Protein AF-A0AAC9RSQ3-F1 (afdb_monomer_lite)

Foldseek 3Di:
DVVVVVVVVVVVVVVVVVVVVVLVVLVVQLVVLVVVCVVPVVSSVVSNVVSVVVNVVVVVVVVCVVVVVD

pLDDT: mean 85.01, std 7.06, range [52.03, 91.94]

Secondary structure (DSSP, 8-state):
-HHHHHHHHHHHHHHHHHHHHHHHHHHHHHHHHHHHHTT-HHHHHHHHHHHHHHHHHHHHHHHHHHTT--

Sequence (70 aa):
MEEKGKALKVWAWVFIVLTVAVPLFGIGSIICGNKYKKYHPEKGAKLVKIATIVLIISVVMYFLRYTGLI

Radius of gyration: 17.1 Å; chains: 1; bounding box: 38×30×42 Å

Organism: NCBI:txid155085

Structure (mmCIF, N/CA/C/O backbone):
data_AF-A0AAC9RSQ3-F1
#
_entry.id   AF-A0AAC9RSQ3-F1
#
loop_
_atom_site.group_PDB
_atom_site.id
_atom_site.type_symbol
_atom_site.label_atom_id
_atom_site.label_alt_id
_atom_site.label_comp_id
_atom_site.label_asym_id
_atom_site.label_entity_id
_atom_site.label_seq_id
_atom_site.pdbx_PDB_ins_code
_atom_site.Cartn_x
_atom_site.Cartn_y
_atom_site.Cartn_z
_atom_site.occupancy
_atom_site.B_iso_or_equiv
_atom_site.auth_seq_id
_atom_site.auth_comp_id
_atom_site.auth_asym_id
_atom_site.auth_atom_id
_atom_site.pdbx_PDB_model_num
ATOM 1 N N . MET A 1 1 ? 22.987 -17.389 -21.291 1.00 52.03 1 MET A N 1
ATOM 2 C CA . MET A 1 1 ? 22.072 -16.221 -21.316 1.00 52.03 1 MET A CA 1
ATOM 3 C C . MET A 1 1 ? 20.608 -16.604 -21.073 1.00 52.03 1 MET A C 1
ATOM 5 O O . MET A 1 1 ? 19.879 -15.783 -20.533 1.00 52.03 1 MET A O 1
ATOM 9 N N . GLU A 1 2 ? 20.200 -17.844 -21.365 1.00 61.62 2 GLU A N 1
ATOM 10 C CA . GLU A 1 2 ? 18.837 -18.369 -21.147 1.00 61.62 2 GLU A CA 1
ATOM 11 C C . GLU A 1 2 ? 18.368 -18.351 -19.676 1.00 61.62 2 GLU A C 1
ATOM 13 O O . GLU A 1 2 ? 17.283 -17.861 -19.367 1.00 61.62 2 GLU A O 1
ATOM 18 N N . GLU A 1 3 ? 19.227 -18.784 -18.746 1.00 66.06 3 GLU A N 1
ATOM 19 C CA . GLU A 1 3 ? 18.941 -18.798 -17.299 1.00 66.06 3 GLU A CA 1
ATOM 20 C C . GLU A 1 3 ? 18.655 -17.399 -16.725 1.00 66.06 3 GLU A C 1
ATOM 22 O O . GLU A 1 3 ? 17.728 -17.216 -15.935 1.00 66.06 3 GLU A O 1
ATOM 27 N N . LYS A 1 4 ? 19.403 -16.377 -17.171 1.00 71.31 4 LYS A N 1
ATOM 28 C CA . LYS A 1 4 ? 19.221 -14.992 -16.702 1.00 71.31 4 LYS A CA 1
ATOM 29 C C . LYS A 1 4 ? 17.895 -14.392 -17.175 1.00 71.31 4 LYS A C 1
ATOM 31 O O . LYS A 1 4 ? 17.254 -13.674 -16.411 1.00 71.31 4 LYS A O 1
ATOM 36 N N . GLY A 1 5 ? 17.455 -14.719 -18.392 1.00 77.81 5 GLY A N 1
ATOM 37 C CA . GLY A 1 5 ? 16.143 -14.306 -18.901 1.00 77.81 5 GLY A CA 1
ATOM 38 C C . GLY A 1 5 ? 14.988 -14.963 -18.139 1.00 77.81 5 GLY A C 1
ATOM 39 O O . GLY A 1 5 ? 13.998 -14.305 -17.812 1.00 77.81 5 GLY A O 1
ATOM 40 N N . LYS A 1 6 ? 15.141 -16.242 -17.777 1.00 82.38 6 LYS A N 1
ATOM 41 C CA . LYS A 1 6 ? 14.150 -16.983 -16.985 1.00 82.38 6 LYS A CA 1
ATOM 42 C C . LYS A 1 6 ? 14.022 -16.419 -15.566 1.00 82.38 6 LYS A C 1
ATOM 44 O O . LYS A 1 6 ? 12.905 -16.190 -15.106 1.00 82.38 6 LYS A O 1
ATOM 49 N N . ALA A 1 7 ? 15.146 -16.112 -14.917 1.00 84.81 7 ALA A N 1
ATOM 50 C CA . ALA A 1 7 ? 15.160 -15.447 -13.616 1.00 84.81 7 ALA A CA 1
ATOM 51 C C . ALA A 1 7 ? 14.495 -14.062 -13.677 1.00 84.81 7 ALA A C 1
ATOM 53 O O . ALA A 1 7 ? 13.629 -13.765 -12.856 1.00 84.81 7 ALA A O 1
ATOM 54 N N . LEU A 1 8 ? 14.826 -13.240 -14.680 1.00 87.25 8 LEU A N 1
ATOM 55 C CA . LEU A 1 8 ? 14.241 -11.904 -14.839 1.00 87.25 8 LEU A CA 1
ATOM 56 C C . LEU A 1 8 ? 12.714 -11.954 -15.000 1.00 87.25 8 LEU A C 1
ATOM 58 O O . LEU A 1 8 ? 12.008 -11.149 -14.397 1.00 87.25 8 LEU A O 1
ATOM 62 N N . LYS A 1 9 ? 12.195 -12.934 -15.750 1.00 86.44 9 LYS A N 1
ATOM 63 C CA . LYS A 1 9 ? 10.749 -13.153 -15.904 1.00 86.44 9 LYS A CA 1
ATOM 64 C C . LYS A 1 9 ? 10.070 -13.498 -14.574 1.00 86.44 9 LYS A C 1
ATOM 66 O O . LYS A 1 9 ? 9.000 -12.967 -14.286 1.00 86.44 9 LYS A O 1
ATOM 71 N N . VAL A 1 10 ? 10.684 -14.362 -13.763 1.00 91.94 10 VAL A N 1
ATOM 72 C CA . VAL A 1 10 ? 10.162 -14.717 -12.431 1.00 91.94 10 VAL A CA 1
ATOM 73 C C . VAL A 1 10 ? 10.146 -13.492 -11.521 1.00 91.94 10 VAL A C 1
ATOM 75 O O . VAL A 1 10 ? 9.121 -13.203 -10.909 1.00 91.94 10 VAL A O 1
ATOM 78 N N . TRP A 1 11 ? 11.237 -12.727 -11.485 1.00 89.50 11 TRP A N 1
ATOM 79 C CA . TRP A 1 11 ? 11.317 -11.498 -10.695 1.00 89.50 11 TRP A CA 1
ATOM 80 C C . TRP A 1 11 ? 10.286 -10.457 -11.131 1.00 89.50 11 TRP A C 1
ATOM 82 O O . TRP A 1 11 ? 9.601 -9.894 -10.281 1.00 89.50 11 TRP A O 1
ATOM 92 N N . ALA A 1 12 ? 10.107 -10.244 -12.436 1.00 88.44 12 ALA A N 1
ATOM 93 C CA . ALA A 1 12 ? 9.072 -9.352 -12.954 1.00 88.44 12 ALA A CA 1
ATOM 94 C C . ALA A 1 12 ? 7.669 -9.778 -12.491 1.00 88.44 12 ALA A C 1
ATOM 96 O O 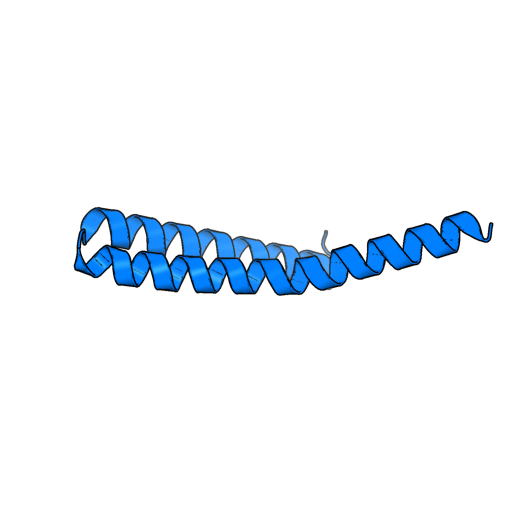. ALA A 1 12 ? 6.879 -8.938 -12.066 1.00 88.44 12 ALA A O 1
ATOM 97 N N . TRP A 1 13 ? 7.376 -11.081 -12.502 1.00 91.38 13 TRP A N 1
ATOM 98 C CA . TRP A 1 13 ? 6.099 -11.600 -12.014 1.00 91.38 13 TRP A CA 1
ATOM 99 C C . TRP A 1 13 ? 5.905 -11.376 -10.512 1.00 91.38 13 TRP A C 1
ATOM 101 O O . TRP A 1 13 ? 4.840 -10.928 -10.090 1.00 91.38 13 TRP A O 1
ATOM 111 N N . VAL A 1 14 ? 6.950 -11.607 -9.711 1.00 89.69 14 VAL A N 1
ATOM 112 C CA . VAL A 1 14 ? 6.940 -11.308 -8.271 1.00 89.69 14 VAL A CA 1
ATOM 113 C C . VAL A 1 14 ? 6.654 -9.827 -8.030 1.00 89.69 14 VAL A C 1
ATOM 115 O O . VAL A 1 14 ? 5.804 -9.507 -7.201 1.00 89.69 14 VAL A O 1
ATOM 118 N N . PHE A 1 15 ? 7.294 -8.924 -8.778 1.00 85.38 15 PHE A N 1
ATOM 119 C CA . PHE A 1 15 ? 7.036 -7.490 -8.656 1.00 85.38 15 PHE A CA 1
ATOM 120 C C . PHE A 1 15 ? 5.592 -7.131 -9.005 1.00 85.38 15 PHE A C 1
ATOM 122 O O . PHE A 1 15 ? 4.980 -6.391 -8.241 1.00 85.38 15 PHE A O 1
ATOM 129 N N . ILE A 1 16 ? 5.032 -7.696 -10.081 1.00 85.75 16 ILE A N 1
ATOM 130 C CA . ILE A 1 16 ? 3.634 -7.474 -10.489 1.00 85.75 16 ILE A CA 1
ATOM 131 C C . ILE A 1 16 ? 2.668 -7.890 -9.374 1.00 85.75 16 ILE A C 1
ATOM 133 O O . ILE A 1 16 ? 1.802 -7.106 -8.973 1.00 85.75 16 ILE A O 1
ATOM 137 N N . VAL A 1 17 ? 2.841 -9.096 -8.829 1.00 88.69 17 VAL A N 1
ATOM 138 C CA . VAL A 1 17 ? 2.013 -9.592 -7.720 1.00 88.69 17 VAL A CA 1
ATOM 139 C C . VAL A 1 17 ? 2.149 -8.687 -6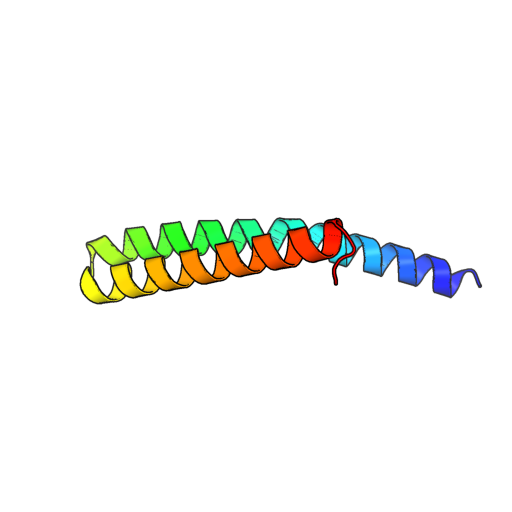.494 1.00 88.69 17 VAL A C 1
ATOM 141 O O . VAL A 1 17 ? 1.142 -8.337 -5.876 1.00 88.69 17 VAL A O 1
ATOM 144 N N . LEU A 1 18 ? 3.367 -8.245 -6.171 1.00 84.38 18 LEU A N 1
ATOM 145 C CA . LEU A 1 18 ? 3.619 -7.368 -5.030 1.00 84.38 18 LEU A CA 1
ATOM 146 C C . LEU A 1 18 ? 2.927 -6.005 -5.196 1.00 84.38 18 LEU A C 1
ATOM 148 O O . LEU A 1 18 ? 2.301 -5.521 -4.252 1.00 84.38 18 LEU A O 1
ATOM 152 N N . THR A 1 19 ? 2.961 -5.420 -6.398 1.00 81.56 19 THR A N 1
ATOM 153 C CA . THR A 1 19 ? 2.261 -4.159 -6.702 1.00 81.56 19 THR A CA 1
ATOM 154 C C . THR A 1 19 ? 0.750 -4.234 -6.512 1.00 81.56 19 THR A C 1
ATOM 156 O O . THR A 1 19 ? 0.149 -3.220 -6.175 1.00 81.56 19 THR A O 1
ATOM 159 N N . VAL A 1 20 ? 0.131 -5.405 -6.684 1.00 85.25 20 VAL A N 1
ATOM 160 C CA . VAL A 1 20 ? -1.309 -5.600 -6.434 1.00 85.25 20 VAL A CA 1
ATOM 161 C C . VAL A 1 20 ? -1.581 -5.931 -4.963 1.00 85.25 20 VAL A C 1
ATOM 163 O O . VAL A 1 20 ? -2.563 -5.463 -4.390 1.00 85.25 20 VAL A O 1
ATOM 166 N N . ALA A 1 21 ? -0.700 -6.697 -4.317 1.00 87.69 21 ALA A N 1
ATOM 167 C CA . ALA A 1 21 ? -0.854 -7.082 -2.917 1.00 87.69 21 ALA A CA 1
ATOM 168 C C . ALA A 1 21 ? -0.776 -5.876 -1.963 1.00 87.69 21 ALA A C 1
ATOM 170 O O . ALA A 1 21 ? -1.617 -5.739 -1.076 1.00 87.69 21 ALA A O 1
ATOM 171 N N . VAL A 1 22 ? 0.194 -4.976 -2.147 1.00 85.31 22 VAL A N 1
ATOM 172 C CA . VAL A 1 22 ? 0.414 -3.809 -1.268 1.00 85.31 22 VAL A CA 1
ATOM 173 C C . VAL A 1 22 ? -0.832 -2.915 -1.105 1.00 85.31 22 VAL A C 1
ATOM 175 O O . VAL A 1 22 ? -1.220 -2.664 0.041 1.00 85.31 22 VAL A O 1
ATOM 178 N N . PRO A 1 23 ? -1.516 -2.455 -2.174 1.00 82.88 23 PRO A N 1
ATOM 179 C CA . PRO A 1 23 ? -2.727 -1.652 -2.020 1.00 82.88 23 PRO A CA 1
ATOM 180 C C . PRO A 1 23 ? -3.869 -2.438 -1.360 1.00 82.88 23 PRO A C 1
ATOM 182 O O . PRO A 1 23 ? -4.589 -1.874 -0.534 1.00 82.88 23 PRO A O 1
ATOM 185 N N . LEU A 1 24 ? -4.000 -3.744 -1.633 1.00 87.62 24 LEU A N 1
ATOM 186 C CA . LEU A 1 24 ? -4.989 -4.602 -0.966 1.00 87.62 24 LEU A CA 1
ATOM 187 C C . LEU A 1 24 ? -4.741 -4.692 0.547 1.00 87.62 24 LEU A C 1
ATOM 189 O O . LEU A 1 24 ? -5.683 -4.560 1.332 1.00 87.62 24 LEU A O 1
ATOM 193 N N . PHE A 1 25 ? -3.484 -4.847 0.971 1.00 87.25 25 PHE A N 1
ATOM 194 C CA . PHE A 1 25 ? -3.114 -4.837 2.389 1.00 87.25 25 PHE A CA 1
ATOM 195 C C . PHE A 1 25 ? -3.382 -3.482 3.053 1.00 87.25 25 PHE A C 1
ATOM 197 O O . PHE A 1 25 ? -3.851 -3.443 4.195 1.00 87.25 25 PHE A O 1
ATOM 204 N N . GLY A 1 26 ? -3.142 -2.372 2.350 1.00 87.06 26 GLY A N 1
ATOM 205 C CA . GLY A 1 26 ? -3.465 -1.033 2.846 1.00 87.06 26 GLY A CA 1
ATOM 206 C C . GLY A 1 26 ? -4.964 -0.847 3.093 1.00 87.06 26 GLY A C 1
ATOM 207 O O . GLY A 1 26 ? -5.367 -0.438 4.184 1.00 87.06 26 GLY A O 1
ATOM 208 N N . ILE A 1 27 ? -5.801 -1.229 2.125 1.00 88.25 27 ILE A N 1
ATOM 209 C CA . ILE A 1 27 ? -7.267 -1.172 2.251 1.00 88.25 27 ILE A CA 1
ATOM 210 C C . ILE A 1 27 ? -7.752 -2.102 3.373 1.00 88.25 27 ILE A C 1
ATOM 212 O O . ILE A 1 27 ? -8.541 -1.688 4.226 1.00 88.25 27 ILE A O 1
ATOM 216 N N . GLY A 1 28 ? -7.246 -3.338 3.422 1.00 88.44 28 GLY A N 1
ATOM 217 C CA . GLY A 1 28 ? -7.576 -4.299 4.477 1.00 88.44 28 GLY A CA 1
ATOM 218 C C . GLY A 1 28 ? -7.236 -3.773 5.873 1.00 88.44 28 GLY A C 1
ATOM 219 O O . GLY A 1 28 ? -8.049 -3.881 6.793 1.00 88.44 28 GLY A O 1
ATOM 220 N N . SER A 1 29 ? -6.086 -3.114 6.021 1.00 88.31 29 SER A N 1
ATOM 221 C CA . SER A 1 29 ? -5.656 -2.498 7.283 1.00 88.31 29 SER A CA 1
ATOM 222 C C . SER A 1 29 ? -6.580 -1.359 7.721 1.00 88.31 29 SER A C 1
ATOM 224 O O . SER A 1 29 ? -6.918 -1.264 8.902 1.00 88.31 29 SER A O 1
ATOM 226 N N . ILE A 1 30 ? -7.052 -0.533 6.782 1.00 90.12 30 ILE A N 1
ATOM 227 C CA . ILE A 1 30 ? -8.027 0.534 7.056 1.00 90.12 30 ILE A CA 1
ATOM 228 C C . ILE A 1 30 ? -9.361 -0.061 7.525 1.00 90.12 30 ILE A C 1
ATOM 230 O O . ILE A 1 30 ? -9.917 0.395 8.526 1.00 90.12 30 ILE A O 1
ATOM 234 N N . ILE A 1 31 ? -9.859 -1.112 6.861 1.00 90.88 31 ILE A N 1
ATOM 235 C CA . ILE A 1 31 ? -11.111 -1.789 7.240 1.00 90.88 31 ILE A CA 1
ATOM 236 C C . ILE A 1 31 ? -10.994 -2.404 8.640 1.00 90.88 31 ILE A C 1
ATOM 238 O O . ILE A 1 31 ? -11.877 -2.203 9.480 1.00 90.88 31 ILE A O 1
ATOM 242 N N . CYS A 1 32 ? -9.903 -3.123 8.914 1.00 88.94 32 CYS A N 1
ATOM 243 C CA . CYS A 1 32 ? -9.639 -3.714 10.224 1.00 88.94 32 CYS A CA 1
ATOM 244 C C . CYS A 1 32 ? -9.521 -2.642 11.311 1.00 88.94 32 CYS A C 1
ATOM 246 O O . CYS A 1 32 ? -10.146 -2.772 12.364 1.00 88.94 32 CYS A O 1
ATOM 248 N N . GLY A 1 33 ? -8.807 -1.548 11.038 1.00 88.69 33 GLY A N 1
ATOM 249 C CA . GLY A 1 33 ? -8.716 -0.406 11.944 1.00 88.69 33 GLY A CA 1
ATOM 250 C C . GLY A 1 33 ? -10.082 0.225 12.225 1.00 88.69 33 GLY A C 1
ATOM 251 O O . GLY A 1 33 ? -10.380 0.562 13.371 1.00 88.69 33 GLY A O 1
ATOM 252 N N . ASN A 1 34 ? -10.954 0.320 11.217 1.00 88.69 34 ASN A N 1
ATOM 253 C CA . ASN A 1 34 ? -12.289 0.893 11.374 1.00 88.69 34 ASN A CA 1
ATOM 254 C C . ASN A 1 34 ? -13.245 -0.044 12.137 1.00 88.69 34 ASN A C 1
ATOM 256 O O . ASN A 1 34 ? -14.052 0.422 12.941 1.00 88.69 34 ASN A O 1
ATOM 260 N N . LYS A 1 35 ? -13.122 -1.370 11.964 1.00 88.94 35 LYS A N 1
ATOM 261 C CA . LYS A 1 35 ? -13.802 -2.345 12.838 1.00 88.94 35 LYS A CA 1
ATOM 262 C C . LYS A 1 35 ? -13.278 -2.261 14.270 1.00 88.94 35 LYS A C 1
ATOM 264 O O . LYS A 1 35 ? -14.077 -2.253 15.199 1.00 88.94 35 LYS A O 1
ATOM 269 N N . TYR A 1 36 ? -11.965 -2.146 14.458 1.00 86.81 36 TYR A N 1
ATOM 270 C CA . TYR A 1 36 ? -11.351 -2.024 15.780 1.00 86.81 36 TYR A CA 1
ATOM 271 C C . TYR A 1 36 ? -11.751 -0.726 16.496 1.00 86.81 36 TYR A C 1
ATOM 273 O O . TYR A 1 36 ? -11.969 -0.728 17.706 1.00 86.81 36 TYR A O 1
ATOM 281 N N . LYS A 1 37 ? -11.958 0.362 15.744 1.00 83.75 37 LYS A N 1
ATOM 282 C CA . LYS A 1 37 ? -12.485 1.639 16.248 1.00 83.75 37 LYS A CA 1
ATOM 283 C C . LYS A 1 37 ? -13.845 1.496 16.947 1.00 83.75 37 LYS A C 1
ATOM 285 O O . LYS A 1 37 ? -14.124 2.285 17.842 1.00 83.75 37 LYS A O 1
ATOM 290 N N . LYS A 1 38 ? -14.664 0.491 16.598 1.00 86.50 38 LYS A N 1
ATOM 291 C CA . LYS A 1 38 ? -15.924 0.207 17.315 1.00 86.50 38 LYS A CA 1
ATOM 292 C C . LYS A 1 38 ? -15.706 -0.265 18.754 1.00 86.50 38 LYS A C 1
ATOM 294 O O . LYS A 1 38 ? -16.563 -0.017 19.589 1.00 86.50 38 LYS A O 1
ATOM 299 N N . TYR A 1 39 ? -14.587 -0.932 19.033 1.00 89.00 39 TYR A N 1
ATOM 300 C CA . TYR A 1 39 ? -14.256 -1.445 20.366 1.00 89.00 39 TYR A CA 1
ATOM 301 C C . TYR A 1 39 ? -13.353 -0.473 21.137 1.00 89.00 39 TYR A C 1
ATOM 303 O O . TYR A 1 39 ? -13.545 -0.252 22.328 1.00 89.00 39 TYR A O 1
ATOM 311 N N . HIS A 1 40 ? -12.390 0.149 20.448 1.00 87.81 40 HIS A N 1
ATOM 312 C CA . HIS A 1 40 ? -11.454 1.114 21.024 1.00 87.81 40 HIS A CA 1
ATOM 313 C C . HIS A 1 40 ? -11.307 2.345 20.111 1.00 87.81 40 HIS A C 1
ATOM 315 O O . HIS A 1 40 ? -10.456 2.345 19.214 1.00 87.81 40 HIS A O 1
ATOM 321 N N . PRO A 1 41 ? -12.099 3.412 20.327 1.00 83.81 41 PRO A N 1
ATOM 322 C CA . PRO A 1 41 ? -12.211 4.524 19.383 1.00 83.81 41 PRO A CA 1
ATOM 323 C C . PRO A 1 41 ? -10.908 5.311 19.208 1.00 83.81 41 PRO A C 1
ATOM 325 O O . PRO A 1 41 ? -10.524 5.602 18.076 1.00 83.81 41 PRO A O 1
ATOM 328 N N . GLU A 1 42 ? -10.184 5.598 20.291 1.00 86.75 42 GLU A N 1
ATOM 329 C CA . GLU A 1 42 ? -8.944 6.385 20.231 1.00 86.75 42 GLU A CA 1
ATOM 330 C C . GLU A 1 42 ? -7.802 5.622 19.548 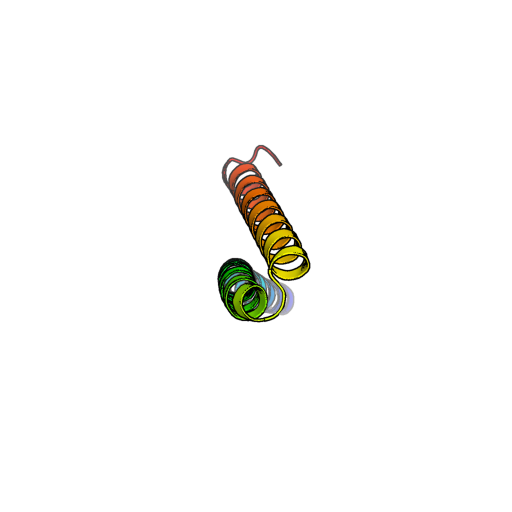1.00 86.75 42 GLU A C 1
ATOM 332 O O . GLU A 1 42 ? -7.146 6.126 18.632 1.00 86.75 42 GLU A O 1
ATOM 337 N N . LYS A 1 43 ? -7.599 4.358 19.945 1.00 83.75 43 LYS A N 1
ATOM 338 C CA . LYS A 1 43 ? -6.557 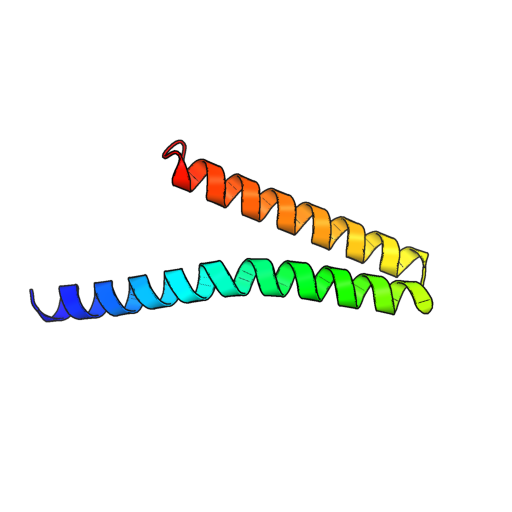3.493 19.371 1.00 83.75 43 LYS A CA 1
ATOM 339 C C . LYS A 1 43 ? -6.872 3.134 17.917 1.00 83.75 43 LYS A C 1
ATOM 341 O O . LYS A 1 43 ? -5.979 3.175 17.071 1.00 83.75 43 LYS A O 1
ATOM 346 N N . GLY A 1 44 ? -8.136 2.836 17.611 1.00 82.44 44 GLY A N 1
ATOM 347 C CA . GLY A 1 44 ? -8.596 2.537 16.256 1.00 82.44 44 GLY A CA 1
ATOM 348 C C . GLY A 1 44 ? -8.485 3.731 15.314 1.00 82.44 44 GLY A C 1
ATOM 349 O O . GLY A 1 44 ? -7.989 3.577 14.201 1.00 82.44 44 GLY A O 1
ATOM 350 N N . ALA A 1 45 ? -8.847 4.939 15.759 1.00 87.56 45 ALA A N 1
ATOM 351 C CA . ALA A 1 45 ? -8.677 6.148 14.953 1.00 87.56 45 ALA A CA 1
ATOM 352 C C . ALA A 1 45 ? -7.201 6.420 14.621 1.00 87.56 45 ALA A C 1
ATOM 354 O O . ALA A 1 45 ? -6.882 6.752 13.477 1.00 87.56 45 ALA A O 1
ATOM 355 N N . LYS A 1 46 ? -6.291 6.223 15.586 1.00 88.50 46 LYS A N 1
ATOM 356 C CA . LYS A 1 46 ? -4.845 6.360 15.361 1.00 88.50 46 LYS A CA 1
ATOM 357 C C . LYS A 1 46 ? -4.326 5.333 14.348 1.00 88.50 46 LYS A C 1
ATOM 359 O O . LYS A 1 46 ? -3.589 5.708 13.441 1.00 88.50 46 LYS A O 1
ATOM 364 N N . LEU A 1 47 ? -4.752 4.072 14.459 1.00 88.12 47 LEU A N 1
ATOM 365 C CA . LEU A 1 47 ? -4.383 2.998 13.527 1.00 88.12 47 LEU A CA 1
ATOM 366 C C . LEU A 1 47 ? -4.872 3.267 12.102 1.00 88.12 47 LEU A C 1
ATOM 368 O O . LEU A 1 47 ? -4.082 3.174 11.166 1.00 88.12 47 LEU A O 1
ATOM 372 N N . VAL A 1 48 ? -6.141 3.656 11.935 1.00 89.81 48 VAL A N 1
ATOM 373 C CA . VAL A 1 48 ? -6.698 4.006 10.617 1.00 89.81 48 VAL A CA 1
ATOM 374 C C . VAL A 1 48 ? -5.936 5.179 10.010 1.00 89.81 48 VAL A C 1
ATOM 376 O O . VAL A 1 48 ? -5.555 5.118 8.847 1.00 89.81 48 VAL A O 1
ATOM 379 N N . LYS A 1 49 ? -5.649 6.221 10.800 1.00 90.06 49 LYS A N 1
ATOM 380 C CA . LYS A 1 49 ? -4.901 7.391 10.326 1.00 90.06 49 LYS A CA 1
ATOM 381 C C . LYS A 1 49 ? -3.505 7.010 9.828 1.00 90.06 49 LYS A C 1
ATOM 383 O O . LYS A 1 49 ? -3.106 7.465 8.761 1.00 90.06 49 LYS A O 1
ATOM 388 N N . ILE A 1 50 ? -2.787 6.161 10.565 1.00 89.88 50 ILE A N 1
ATOM 389 C CA . ILE A 1 50 ? -1.465 5.668 10.152 1.00 89.88 50 ILE A CA 1
ATOM 390 C C . ILE A 1 50 ? -1.582 4.827 8.878 1.00 89.88 50 ILE A C 1
ATOM 392 O O . ILE A 1 50 ? -0.854 5.086 7.925 1.00 89.88 50 ILE A O 1
ATOM 396 N N . ALA A 1 51 ? -2.517 3.873 8.828 1.00 88.88 51 ALA A N 1
ATOM 397 C CA . ALA A 1 51 ? -2.720 3.019 7.658 1.00 88.88 51 ALA A CA 1
ATOM 398 C C . ALA A 1 51 ? -3.021 3.840 6.392 1.00 88.88 51 ALA A C 1
ATOM 400 O O . ALA A 1 51 ? -2.439 3.588 5.339 1.00 88.88 51 ALA A O 1
ATOM 401 N N . THR A 1 52 ? -3.860 4.872 6.508 1.00 89.12 52 THR A N 1
ATOM 402 C CA . THR A 1 52 ? -4.158 5.798 5.410 1.00 89.12 52 THR A CA 1
ATOM 403 C C . THR A 1 52 ? -2.926 6.590 4.971 1.00 89.12 52 THR A C 1
ATOM 405 O O . THR A 1 52 ? -2.666 6.677 3.774 1.00 89.12 52 THR A O 1
ATOM 408 N N . ILE A 1 53 ? -2.145 7.147 5.906 1.00 91.19 53 ILE A N 1
ATOM 409 C CA . ILE A 1 53 ? -0.923 7.904 5.573 1.00 91.19 53 ILE A CA 1
ATOM 410 C C . ILE A 1 53 ? 0.081 7.010 4.841 1.00 91.19 53 ILE A C 1
ATOM 412 O O . ILE A 1 53 ? 0.606 7.404 3.802 1.00 91.19 53 ILE A O 1
ATOM 416 N N . VAL A 1 54 ? 0.319 5.800 5.354 1.00 89.06 54 VAL A N 1
ATOM 417 C CA . VAL A 1 54 ? 1.244 4.839 4.737 1.00 89.06 54 VAL A CA 1
ATOM 418 C C . VAL A 1 54 ? 0.783 4.483 3.325 1.00 89.06 54 VAL A C 1
ATOM 420 O O . VAL A 1 54 ? 1.595 4.520 2.404 1.00 89.06 54 VAL A O 1
ATOM 423 N N . LEU A 1 55 ? -0.515 4.228 3.127 1.00 90.19 55 LEU A N 1
ATOM 424 C CA . LEU A 1 55 ? -1.071 3.932 1.806 1.00 90.19 55 LEU A CA 1
ATOM 425 C C . LEU A 1 55 ? -0.859 5.090 0.818 1.00 90.19 55 LEU A C 1
ATOM 427 O O . LEU A 1 55 ? -0.426 4.852 -0.308 1.00 90.19 55 LEU A O 1
ATOM 431 N N . ILE A 1 56 ? -1.105 6.336 1.237 1.00 89.69 56 ILE A N 1
ATOM 432 C CA . ILE A 1 56 ? -0.883 7.522 0.393 1.00 89.69 56 ILE A CA 1
ATOM 433 C C . ILE A 1 56 ? 0.593 7.636 0.003 1.00 89.69 56 ILE A C 1
ATOM 435 O O . ILE A 1 56 ? 0.895 7.801 -1.177 1.00 89.69 56 ILE A O 1
ATOM 439 N N . ILE A 1 57 ? 1.516 7.504 0.961 1.00 89.88 57 ILE A N 1
ATOM 440 C CA . ILE A 1 57 ? 2.959 7.581 0.689 1.00 89.88 57 ILE A CA 1
ATOM 441 C C . ILE A 1 57 ? 3.378 6.484 -0.295 1.00 89.88 57 ILE A C 1
ATOM 443 O O . ILE A 1 57 ? 4.105 6.766 -1.245 1.00 89.88 57 ILE A O 1
ATOM 447 N N . SER A 1 58 ? 2.897 5.251 -0.115 1.00 86.88 58 SER A N 1
ATOM 448 C CA . SER A 1 58 ? 3.186 4.150 -1.040 1.00 86.88 58 SER A CA 1
ATOM 449 C C . SER A 1 58 ? 2.683 4.431 -2.459 1.00 86.88 58 SER A C 1
ATOM 451 O O . SER A 1 58 ? 3.401 4.155 -3.418 1.00 86.88 58 SER A O 1
ATOM 453 N N . VAL A 1 59 ? 1.492 5.020 -2.606 1.00 86.00 59 VAL A N 1
ATOM 454 C CA . VAL A 1 59 ? 0.942 5.403 -3.918 1.00 86.00 59 VAL A CA 1
ATOM 455 C C . VAL A 1 59 ? 1.750 6.535 -4.554 1.00 86.00 59 VAL A C 1
ATOM 457 O O . VAL A 1 59 ? 2.073 6.451 -5.736 1.00 86.00 59 VAL A O 1
ATOM 460 N N . VAL A 1 60 ? 2.132 7.562 -3.789 1.00 88.56 60 VAL A N 1
ATOM 461 C CA . VAL A 1 60 ? 2.961 8.674 -4.289 1.00 88.56 60 VAL A CA 1
ATOM 462 C C . VAL A 1 60 ? 4.331 8.172 -4.739 1.00 88.56 60 VAL A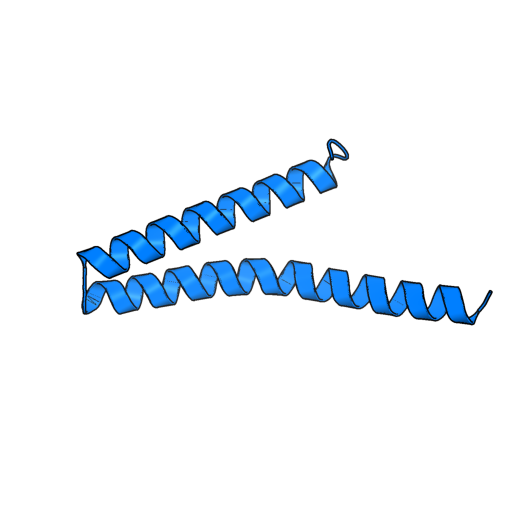 C 1
ATOM 464 O O . VAL A 1 60 ? 4.773 8.509 -5.831 1.00 88.56 60 VAL A O 1
ATOM 467 N N . MET A 1 61 ? 4.979 7.317 -3.947 1.00 86.19 61 MET A N 1
ATOM 468 C CA . MET A 1 61 ? 6.257 6.696 -4.310 1.00 86.19 61 MET A CA 1
ATOM 469 C C . MET A 1 61 ? 6.139 5.856 -5.586 1.00 86.19 61 MET A C 1
ATOM 471 O O . MET A 1 61 ? 7.004 5.927 -6.458 1.00 86.19 61 MET A O 1
ATOM 475 N N . TYR A 1 62 ? 5.057 5.085 -5.718 1.00 84.56 62 TYR A N 1
ATOM 476 C CA . TYR A 1 62 ? 4.787 4.315 -6.929 1.00 84.56 62 TYR A CA 1
ATOM 477 C C . TYR A 1 62 ? 4.589 5.225 -8.148 1.00 84.56 62 TYR A C 1
ATOM 479 O O . TYR A 1 62 ? 5.135 4.953 -9.215 1.00 84.56 62 TYR A O 1
ATOM 487 N N . PHE A 1 63 ? 3.866 6.333 -7.979 1.00 84.00 63 PHE A N 1
ATOM 488 C CA . PHE A 1 63 ? 3.635 7.310 -9.036 1.00 84.00 63 PHE A CA 1
ATOM 489 C C . PHE A 1 63 ? 4.925 8.021 -9.465 1.00 84.00 63 PHE A C 1
ATOM 491 O O . PHE A 1 63 ? 5.198 8.093 -10.657 1.00 84.00 63 PHE A O 1
ATOM 498 N N . LEU A 1 64 ? 5.754 8.471 -8.517 1.00 87.62 64 LEU A N 1
ATOM 499 C CA . LEU A 1 64 ? 7.057 9.091 -8.804 1.00 87.62 64 LEU A CA 1
ATOM 500 C C . LEU A 1 64 ? 7.980 8.153 -9.589 1.00 87.62 64 LEU A C 1
ATOM 502 O O . LEU A 1 64 ? 8.664 8.588 -10.517 1.00 87.62 64 LEU A O 1
ATOM 506 N N . ARG A 1 65 ? 7.947 6.860 -9.248 1.00 81.88 65 ARG A N 1
ATOM 507 C CA . ARG A 1 65 ? 8.669 5.821 -9.983 1.00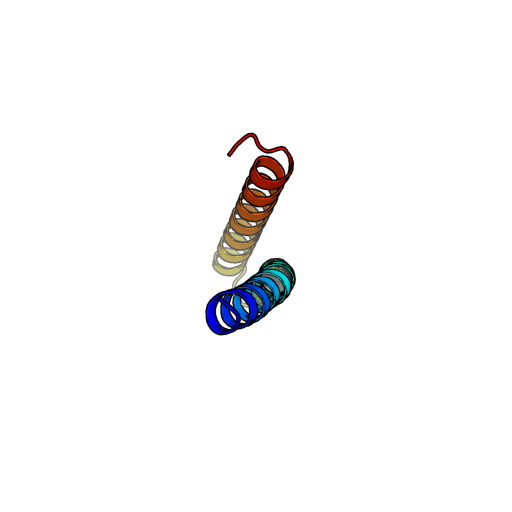 81.88 65 ARG A CA 1
ATOM 508 C C . ARG A 1 65 ? 8.103 5.600 -11.382 1.00 81.88 65 ARG A C 1
ATOM 510 O O . ARG A 1 65 ? 8.855 5.420 -12.333 1.00 81.88 65 ARG A O 1
ATOM 517 N N . TYR A 1 66 ? 6.782 5.633 -11.528 1.00 78.75 66 TYR A N 1
ATOM 518 C CA . TYR A 1 66 ? 6.128 5.515 -12.830 1.00 78.75 66 TYR A CA 1
ATOM 519 C C . TYR A 1 66 ? 6.446 6.702 -13.753 1.00 78.75 66 TYR A C 1
ATOM 521 O O . TYR A 1 66 ? 6.681 6.503 -14.942 1.00 78.75 66 TYR A O 1
ATOM 529 N N . THR A 1 67 ? 6.516 7.926 -13.219 1.00 84.75 67 THR A N 1
ATOM 530 C CA . THR A 1 67 ? 6.897 9.120 -13.993 1.00 84.75 67 THR A CA 1
ATOM 531 C C . THR A 1 67 ? 8.403 9.219 -14.258 1.00 84.75 67 THR A C 1
ATOM 533 O O . THR A 1 67 ? 8.835 10.173 -14.899 1.00 84.75 67 THR A O 1
ATOM 536 N N . GLY A 1 68 ? 9.208 8.271 -13.761 1.00 78.25 68 GLY A N 1
ATOM 537 C CA . GLY A 1 68 ? 10.664 8.252 -13.933 1.00 78.25 68 GLY A CA 1
ATOM 538 C C . GLY A 1 68 ? 11.398 9.359 -13.174 1.00 78.25 68 GLY A C 1
ATOM 539 O O . GLY A 1 68 ? 12.528 9.688 -13.524 1.00 78.25 68 GLY A O 1
ATOM 540 N N . LEU A 1 69 ? 10.756 9.957 -12.163 1.00 73.56 69 LEU A N 1
ATOM 541 C CA . LEU A 1 69 ? 11.366 10.996 -11.326 1.00 73.56 69 LEU A CA 1
ATOM 542 C C . LEU A 1 69 ? 12.324 10.396 -10.279 1.00 73.56 69 LEU A C 1
ATOM 544 O O . LEU A 1 69 ? 13.192 11.101 -9.767 1.00 73.56 69 LEU A O 1
ATOM 548 N N . ILE A 1 70 ? 12.128 9.112 -9.957 1.00 66.62 70 ILE A N 1
ATOM 549 C CA . ILE A 1 70 ? 12.899 8.255 -9.040 1.00 66.62 70 ILE A CA 1
ATOM 550 C C . ILE A 1 70 ? 12.996 6.864 -9.672 1.00 66.62 70 ILE A C 1
ATOM 552 O O . ILE A 1 70 ? 14.062 6.224 -9.558 1.00 66.62 70 ILE A O 1
#